Protein AF-0000000084722108 (afdb_homodimer)

Sequence (150 aa):
MADDNRWANLVNTAFLLDQAPRGPGPEGLRPALAMIESALEVFPATVDPVEDFEGYAVRRLLLALNAALSESVRSMADDNRWANLVNTAFLLDQAPRGPGPEGLRPALAMIESALEVFPATVDPVEDFEGYAVRRLLLALNAALSESVRS

Structure (mmCIF, N/CA/C/O backbone):
data_AF-0000000084722108-model_v1
#
loop_
_entity.id
_entity.type
_entity.pdbx_description
1 polymer 'Uncharacterized protein'
#
loop_
_atom_site.group_PDB
_atom_site.id
_atom_site.type_symbol
_atom_site.label_atom_id
_atom_site.label_alt_id
_atom_site.label_comp_id
_atom_site.label_asym_id
_atom_site.label_entity_id
_atom_site.label_seq_id
_atom_site.pdbx_PDB_ins_code
_atom_site.Cartn_x
_atom_site.Cartn_y
_atom_site.Cartn_z
_atom_site.occupancy
_atom_site.B_iso_or_equiv
_atom_site.auth_seq_id
_atom_site.auth_comp_id
_atom_site.auth_asym_id
_atom_site.auth_atom_id
_atom_site.pdbx_PDB_model_num
ATOM 1 N N . MET A 1 1 ? -7.16 21.641 -0.236 1 38.88 1 MET A N 1
ATOM 2 C CA . MET A 1 1 ? -8.383 20.938 -0.621 1 38.88 1 MET A CA 1
ATOM 3 C C . MET A 1 1 ? -8.062 19.75 -1.515 1 38.88 1 MET A C 1
ATOM 5 O O . MET A 1 1 ? -8.75 18.719 -1.459 1 38.88 1 MET A O 1
ATOM 9 N N . ALA A 1 2 ? -7.098 20.047 -2.529 1 45.28 2 ALA A N 1
ATOM 10 C CA . ALA A 1 2 ? -6.766 19.094 -3.578 1 45.28 2 ALA A CA 1
ATOM 11 C C . ALA A 1 2 ? -6.148 17.828 -2.99 1 45.28 2 ALA A C 1
ATOM 13 O O . ALA A 1 2 ? -6.359 16.719 -3.508 1 45.28 2 ALA A O 1
ATOM 14 N N . ASP A 1 3 ? -5.266 17.922 -1.823 1 52.56 3 ASP A N 1
ATOM 15 C CA . ASP A 1 3 ? -4.484 16.906 -1.127 1 52.56 3 ASP A CA 1
ATOM 16 C C . ASP A 1 3 ? -5.395 15.891 -0.448 1 52.56 3 ASP A C 1
ATOM 18 O O . ASP A 1 3 ? -5.062 14.703 -0.378 1 52.56 3 ASP A O 1
ATOM 22 N N . ASP A 1 4 ? -6.637 16.391 -0.164 1 59.41 4 ASP A N 1
ATOM 23 C CA . ASP A 1 4 ? -7.621 15.586 0.551 1 59.41 4 ASP A CA 1
ATOM 24 C C . ASP A 1 4 ? -8.164 14.469 -0.336 1 59.41 4 ASP A C 1
ATOM 26 O O . ASP A 1 4 ? -8.438 13.367 0.142 1 59.41 4 ASP A O 1
ATOM 30 N N . ASN A 1 5 ? -7.895 14.688 -1.533 1 86.75 5 ASN A N 1
ATOM 31 C CA . ASN A 1 5 ? -8.586 13.82 -2.482 1 86.75 5 ASN A CA 1
ATOM 32 C C . ASN A 1 5 ? -7.82 12.516 -2.705 1 86.75 5 ASN A C 1
ATOM 34 O O . ASN A 1 5 ? -8.422 11.445 -2.781 1 86.75 5 ASN A O 1
ATOM 38 N N . ARG A 1 6 ? -6.555 12.594 -2.416 1 92.06 6 ARG A N 1
ATOM 39 C CA . ARG A 1 6 ? -5.805 11.375 -2.717 1 92.06 6 ARG A CA 1
ATOM 40 C C . ARG A 1 6 ? -5.996 10.328 -1.624 1 92.06 6 ARG A C 1
ATOM 42 O O . ARG A 1 6 ? -6.066 9.133 -1.908 1 92.06 6 ARG A O 1
ATOM 49 N N . TRP A 1 7 ? -6.164 10.789 -0.417 1 94.62 7 TRP A N 1
ATOM 50 C CA . TRP A 1 7 ? -6.34 9.875 0.703 1 94.62 7 TRP A CA 1
ATOM 51 C C . TRP A 1 7 ? -7.727 9.242 0.681 1 94.62 7 TRP A C 1
ATOM 53 O O . TRP A 1 7 ? -7.883 8.062 0.991 1 94.62 7 TRP A O 1
ATOM 63 N N . ALA A 1 8 ? -8.68 10.062 0.325 1 94.62 8 ALA A N 1
ATOM 64 C CA . ALA A 1 8 ? -10.008 9.5 0.113 1 94.62 8 ALA A CA 1
ATOM 65 C C . ALA A 1 8 ? -10 8.461 -1 1 94.62 8 ALA A C 1
ATOM 67 O O . ALA A 1 8 ? -10.695 7.445 -0.916 1 94.62 8 ALA A O 1
ATOM 68 N N . ASN A 1 9 ? -9.203 8.695 -1.973 1 94.69 9 ASN A N 1
ATOM 69 C CA . ASN A 1 9 ? -9.055 7.73 -3.061 1 94.69 9 ASN A CA 1
ATOM 70 C C . ASN A 1 9 ? -8.453 6.418 -2.57 1 94.69 9 ASN A C 1
ATOM 72 O O . ASN A 1 9 ? -8.875 5.34 -2.984 1 94.69 9 ASN A O 1
ATOM 76 N N . LEU A 1 10 ? -7.477 6.52 -1.688 1 95.5 10 LEU A N 1
ATOM 77 C CA . LEU A 1 10 ? -6.871 5.316 -1.128 1 95.5 10 LEU A CA 1
ATOM 78 C C . LEU A 1 10 ? -7.906 4.484 -0.378 1 95.5 10 LEU A C 1
ATOM 80 O O . LEU A 1 10 ? -7.926 3.258 -0.496 1 95.5 10 LEU A O 1
ATOM 84 N N . VAL A 1 11 ? -8.758 5.199 0.34 1 95.31 11 VAL A N 1
ATOM 85 C CA . VAL A 1 11 ? -9.797 4.508 1.099 1 95.31 11 VAL A CA 1
ATOM 86 C C . VAL A 1 11 ? -10.766 3.818 0.141 1 95.31 11 VAL A C 1
ATOM 88 O O . VAL A 1 11 ? -11.133 2.66 0.346 1 95.31 11 VAL A O 1
ATOM 91 N N . ASN A 1 12 ? -11.102 4.535 -0.838 1 95.12 12 ASN A N 1
ATOM 92 C CA . ASN A 1 12 ? -12 3.961 -1.836 1 95.12 12 ASN A CA 1
ATOM 93 C C . ASN A 1 12 ? -11.375 2.76 -2.533 1 95.12 12 ASN A C 1
ATOM 95 O O . ASN A 1 12 ? -12.039 1.743 -2.748 1 95.12 12 ASN A O 1
ATOM 99 N N . THR A 1 13 ? -10.109 2.885 -2.879 1 94.94 13 THR A N 1
ATOM 100 C CA . THR A 1 13 ? -9.375 1.795 -3.512 1 94.94 13 THR A CA 1
ATOM 101 C C . THR A 1 13 ? -9.344 0.567 -2.607 1 94.94 13 THR A C 1
ATOM 103 O O . THR A 1 13 ? -9.562 -0.555 -3.066 1 94.94 13 THR A O 1
ATOM 106 N N . ALA A 1 14 ? -9.117 0.757 -1.364 1 95.12 14 ALA A N 1
ATOM 107 C CA . ALA A 1 14 ? -9.117 -0.339 -0.398 1 95.12 14 ALA A CA 1
ATOM 108 C C . ALA A 1 14 ? -10.477 -1.029 -0.349 1 95.12 14 ALA A C 1
ATOM 110 O O . ALA A 1 14 ? -10.555 -2.26 -0.324 1 95.12 14 ALA A O 1
ATOM 111 N N . PHE A 1 15 ? -11.508 -0.23 -0.33 1 95.56 15 PHE A N 1
ATOM 112 C CA . PHE A 1 15 ? -12.867 -0.751 -0.308 1 95.56 15 PHE A CA 1
ATOM 113 C C . PHE A 1 15 ? -13.141 -1.611 -1.536 1 95.56 15 PHE A C 1
ATOM 115 O O . PHE A 1 15 ? -13.688 -2.709 -1.424 1 95.56 15 PHE A O 1
ATOM 122 N N . LEU A 1 16 ? -12.734 -1.127 -2.666 1 94.81 16 LEU A N 1
ATOM 123 C CA . LEU A 1 16 ? -12.938 -1.858 -3.912 1 94.81 16 LEU A CA 1
ATOM 124 C C . LEU A 1 16 ? -12.148 -3.164 -3.91 1 94.81 16 LEU A C 1
ATOM 126 O O . LEU A 1 16 ? -12.648 -4.199 -4.352 1 94.81 16 LEU A O 1
ATOM 130 N N . LEU A 1 17 ? -10.969 -3.143 -3.428 1 94.56 17 LEU A N 1
ATOM 131 C CA . LEU A 1 17 ? -10.148 -4.344 -3.354 1 94.56 17 LEU A CA 1
ATOM 132 C C . LEU A 1 17 ? -10.773 -5.375 -2.416 1 94.56 17 LEU A C 1
ATOM 134 O O . LEU A 1 17 ? -10.727 -6.574 -2.689 1 94.56 17 LEU A O 1
ATOM 138 N N . ASP A 1 18 ? -11.414 -4.934 -1.401 1 94 18 ASP A N 1
ATOM 139 C CA . ASP A 1 18 ? -12.07 -5.82 -0.449 1 94 18 ASP A CA 1
ATOM 140 C C . ASP A 1 18 ? -13.234 -6.559 -1.104 1 94 18 ASP A C 1
ATOM 142 O O . ASP A 1 18 ? -13.578 -7.672 -0.697 1 94 18 ASP A O 1
ATOM 146 N N . GLN A 1 19 ? -13.68 -5.898 -2.049 1 93.62 19 GLN A N 1
ATOM 147 C CA . GLN A 1 19 ? -14.852 -6.465 -2.705 1 93.62 19 GLN A CA 1
ATOM 148 C C . GLN A 1 19 ? -14.453 -7.324 -3.898 1 93.62 19 GLN A C 1
ATOM 150 O O . GLN A 1 19 ? -15.281 -8.062 -4.445 1 93.62 19 GLN A O 1
ATOM 155 N N . ALA A 1 20 ? -13.234 -7.195 -4.32 1 91.06 20 ALA A N 1
ATOM 156 C CA . ALA A 1 20 ? -12.781 -7.914 -5.512 1 91.06 20 ALA A CA 1
ATOM 157 C C . ALA A 1 20 ? -12.672 -9.414 -5.238 1 91.06 20 ALA A C 1
ATOM 159 O O . ALA A 1 20 ? -12.328 -9.82 -4.129 1 91.06 20 ALA A O 1
ATOM 160 N N . PRO A 1 21 ? -13.055 -10.18 -6.293 1 86.12 21 PRO A N 1
ATOM 161 C CA . PRO A 1 21 ? -12.875 -11.625 -6.125 1 86.12 21 PRO A CA 1
ATOM 162 C C . PRO A 1 21 ? -11.43 -12.016 -5.84 1 86.12 21 PRO A C 1
ATOM 164 O O . PRO A 1 21 ? -10.5 -11.406 -6.383 1 86.12 21 PRO A O 1
ATOM 167 N N . ARG A 1 22 ? -11.375 -12.891 -4.906 1 83.5 22 ARG A N 1
ATOM 168 C CA . ARG A 1 22 ? -10.062 -13.43 -4.578 1 83.5 22 ARG A CA 1
ATOM 169 C C . ARG A 1 22 ? -9.875 -14.82 -5.172 1 83.5 22 ARG A C 1
ATOM 171 O O . ARG A 1 22 ? -10.836 -15.586 -5.285 1 83.5 22 ARG A O 1
ATOM 178 N N . GLY A 1 23 ? -8.719 -15.047 -5.711 1 78.81 23 GLY A N 1
ATOM 179 C CA . GLY A 1 23 ? -8.398 -16.344 -6.293 1 78.81 23 GLY A CA 1
ATOM 180 C C . GLY A 1 23 ? -6.934 -16.703 -6.188 1 78.81 23 GLY A C 1
ATOM 181 O O . GLY A 1 23 ? -6.105 -15.859 -5.828 1 78.81 23 GLY A O 1
ATOM 182 N N . PRO A 1 24 ? -6.773 -17.953 -6.418 1 80.81 24 PRO A N 1
ATOM 183 C CA . PRO A 1 24 ? -5.391 -18.422 -6.316 1 80.81 24 PRO A CA 1
ATOM 184 C C . PRO A 1 24 ? -4.547 -18.031 -7.531 1 80.81 24 PRO A C 1
ATOM 186 O O . PRO A 1 24 ? -5.086 -17.812 -8.617 1 80.81 24 PRO A O 1
ATOM 189 N N . GLY A 1 25 ? -3.26 -17.859 -7.301 1 80.56 25 GLY A N 1
ATOM 190 C CA . GLY A 1 25 ? -2.307 -17.672 -8.383 1 80.56 25 GLY A CA 1
ATOM 191 C C . GLY A 1 25 ? -2.297 -16.25 -8.938 1 80.56 25 GLY A C 1
ATOM 192 O O . GLY A 1 25 ? -2.814 -15.336 -8.305 1 80.56 25 GLY A O 1
ATOM 193 N N . PRO A 1 26 ? -1.716 -16.078 -10.062 1 82.12 26 PRO A N 1
ATOM 194 C CA . PRO A 1 26 ? -1.529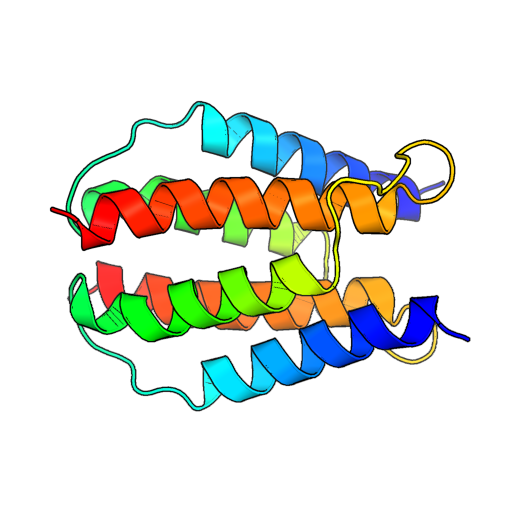 -14.766 -10.672 1 82.12 26 PRO A CA 1
ATOM 195 C C . PRO A 1 26 ? -2.85 -14.078 -11.008 1 82.12 26 PRO A C 1
ATOM 197 O O . PRO A 1 26 ? -2.961 -12.859 -10.891 1 82.12 26 PRO A O 1
ATOM 200 N N . GLU A 1 27 ? -3.834 -14.922 -11.406 1 84.19 27 GLU A N 1
ATOM 201 C CA . GLU A 1 27 ? -5.129 -14.336 -11.75 1 84.19 27 GLU A CA 1
ATOM 202 C C . GLU A 1 27 ? -5.785 -13.695 -10.531 1 84.19 27 GLU A C 1
ATOM 204 O O . GLU A 1 27 ? -6.477 -12.688 -10.648 1 84.19 27 GLU A O 1
ATOM 209 N N . GLY A 1 28 ? -5.488 -14.203 -9.391 1 86.56 28 GLY A N 1
ATOM 210 C CA . GLY A 1 28 ? -6.039 -13.672 -8.148 1 86.56 28 GLY A CA 1
ATOM 211 C C . GLY A 1 28 ? -5.379 -12.383 -7.711 1 86.56 28 GLY A C 1
ATOM 212 O O . GLY A 1 28 ? -5.926 -11.656 -6.875 1 86.56 28 GLY A O 1
ATOM 213 N N . LEU A 1 29 ? -4.277 -12.039 -8.391 1 91.38 29 LEU A N 1
ATOM 214 C CA . LEU A 1 29 ? -3.518 -10.852 -8.008 1 91.38 29 LEU A CA 1
ATOM 215 C C . LEU A 1 29 ? -3.848 -9.68 -8.93 1 91.38 29 LEU A C 1
ATOM 217 O O . LEU A 1 29 ? -3.502 -8.531 -8.625 1 91.38 29 LEU A O 1
ATOM 221 N N . ARG A 1 30 ? -4.559 -9.945 -9.977 1 91.69 30 ARG A N 1
ATOM 222 C CA . ARG A 1 30 ? -4.797 -8.93 -11 1 91.69 30 ARG A CA 1
ATOM 223 C C . ARG A 1 30 ? -5.586 -7.758 -10.438 1 91.69 30 ARG A C 1
ATOM 225 O O . ARG A 1 30 ? -5.258 -6.598 -10.695 1 91.69 30 ARG A O 1
ATOM 232 N N . PRO A 1 31 ? -6.602 -7.973 -9.633 1 93.06 31 PRO A N 1
ATOM 233 C CA . PRO A 1 31 ? -7.305 -6.828 -9.047 1 93.06 31 PRO A CA 1
ATOM 234 C C . PRO A 1 31 ? -6.406 -5.98 -8.141 1 93.06 31 PRO A C 1
ATOM 236 O O . PRO A 1 31 ? -6.484 -4.75 -8.172 1 93.06 31 PRO A O 1
ATOM 239 N N . ALA A 1 32 ? -5.605 -6.656 -7.344 1 94.25 32 ALA A N 1
ATOM 240 C CA . ALA A 1 32 ? -4.688 -5.926 -6.477 1 94.25 32 ALA A CA 1
ATOM 241 C C . ALA A 1 32 ? -3.73 -5.059 -7.289 1 94.25 32 ALA A C 1
ATOM 243 O O . ALA A 1 32 ? -3.502 -3.895 -6.961 1 94.25 32 ALA A O 1
ATOM 244 N N . LEU A 1 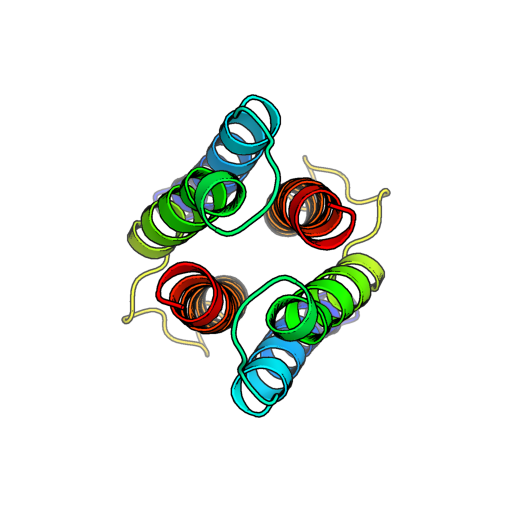33 ? -3.223 -5.609 -8.359 1 94.31 33 LEU A N 1
ATOM 245 C CA . LEU A 1 33 ? -2.32 -4.867 -9.234 1 94.31 33 LEU A CA 1
ATOM 246 C C . LEU A 1 33 ? -3.025 -3.666 -9.852 1 94.31 33 LEU A C 1
ATOM 248 O O . LEU A 1 33 ? -2.484 -2.559 -9.852 1 94.31 33 LEU A O 1
ATOM 252 N N . ALA A 1 34 ? -4.191 -3.891 -10.32 1 93.69 34 ALA A N 1
ATOM 253 C CA . ALA A 1 34 ? -4.969 -2.809 -10.922 1 93.69 34 ALA A CA 1
ATOM 254 C C . ALA A 1 34 ? -5.238 -1.7 -9.906 1 93.69 34 ALA A C 1
ATOM 256 O O . ALA A 1 34 ? -5.18 -0.515 -10.242 1 93.69 34 ALA A O 1
ATOM 257 N N . MET A 1 35 ? -5.48 -2.037 -8.703 1 93.62 35 MET A N 1
ATOM 258 C CA . MET A 1 35 ? -5.785 -1.057 -7.668 1 93.62 35 MET A CA 1
ATOM 259 C C . MET A 1 35 ? -4.535 -0.276 -7.27 1 93.62 35 MET A C 1
ATOM 261 O O . MET A 1 35 ? -4.605 0.93 -7.023 1 93.62 35 MET A O 1
ATOM 265 N N . ILE A 1 36 ? -3.43 -0.946 -7.176 1 96.19 36 ILE A N 1
ATOM 266 C CA . ILE A 1 36 ? -2.164 -0.278 -6.895 1 96.19 36 ILE A CA 1
ATOM 267 C C . ILE A 1 36 ? -1.859 0.735 -7.996 1 96.19 36 ILE A C 1
ATOM 269 O O . ILE A 1 36 ? -1.482 1.874 -7.715 1 96.19 36 ILE A O 1
ATOM 273 N N . GLU A 1 37 ? -2.082 0.363 -9.211 1 95 37 GLU A N 1
ATOM 274 C CA . GLU A 1 37 ? -1.831 1.256 -10.336 1 95 37 GLU A CA 1
ATOM 275 C C . GLU A 1 37 ? -2.764 2.463 -10.305 1 95 37 GLU A C 1
ATOM 277 O O . GLU A 1 37 ? -2.344 3.586 -10.586 1 95 37 GLU A O 1
ATOM 282 N N . SER A 1 38 ? -3.975 2.238 -9.93 1 91.75 38 SER A N 1
ATOM 283 C CA . SER A 1 38 ? -4.93 3.33 -9.781 1 91.75 38 SER A CA 1
ATOM 284 C C . SER A 1 38 ? -4.504 4.285 -8.664 1 91.75 38 SER A C 1
ATOM 286 O O . SER A 1 38 ? -4.598 5.504 -8.82 1 91.75 38 SER A O 1
ATOM 288 N N . ALA A 1 39 ? -4.055 3.756 -7.531 1 92.88 39 ALA A N 1
ATOM 289 C CA . ALA A 1 39 ? -3.609 4.586 -6.414 1 92.88 39 ALA A CA 1
ATOM 290 C C . ALA A 1 39 ? -2.395 5.422 -6.805 1 92.88 39 ALA A C 1
ATOM 292 O O . ALA A 1 39 ? -2.268 6.578 -6.387 1 92.88 39 ALA A O 1
ATOM 293 N N . LEU A 1 40 ? -1.558 4.898 -7.66 1 94.94 40 LEU A N 1
ATOM 294 C CA . LEU A 1 40 ? -0.343 5.59 -8.078 1 94.94 40 LEU A CA 1
ATOM 295 C C . LEU A 1 40 ? -0.677 6.812 -8.922 1 94.94 40 LEU A C 1
ATOM 297 O O . LEU A 1 40 ? 0.131 7.738 -9.031 1 94.94 40 LEU A O 1
ATOM 301 N N . GLU A 1 41 ? -1.829 6.777 -9.523 1 91.88 41 GLU A N 1
ATOM 302 C CA . GLU A 1 41 ? -2.252 7.922 -10.328 1 91.88 41 GLU A CA 1
ATOM 303 C C . GLU A 1 41 ? -2.471 9.156 -9.461 1 91.88 41 GLU A C 1
ATOM 305 O O . GLU A 1 41 ? -2.293 10.289 -9.922 1 91.88 41 GLU A O 1
ATOM 310 N N . VAL A 1 42 ? -2.76 8.922 -8.18 1 90.56 42 VAL A N 1
ATOM 311 C CA . VAL A 1 42 ? -3.07 10.07 -7.332 1 90.56 42 VAL A CA 1
ATOM 312 C C . VAL A 1 42 ? -1.878 10.383 -6.43 1 90.56 42 VAL A C 1
ATOM 314 O O . VAL A 1 42 ? -1.913 11.336 -5.652 1 90.56 42 VAL A O 1
ATOM 317 N N . PHE A 1 43 ? -0.893 9.617 -6.488 1 93.38 43 PHE A N 1
ATOM 318 C CA . PHE A 1 43 ? 0.402 9.891 -5.875 1 93.38 43 PHE A CA 1
ATOM 319 C C . PHE A 1 43 ? 1.489 10.008 -6.938 1 93.38 43 PHE A C 1
ATOM 321 O O . PHE A 1 43 ? 2.277 9.078 -7.125 1 93.38 43 PHE A O 1
ATOM 328 N N . PRO A 1 44 ? 1.519 11.188 -7.484 1 87.19 44 PRO A N 1
ATOM 329 C CA . PRO A 1 44 ? 2.35 11.328 -8.688 1 87.19 44 PRO A CA 1
ATOM 330 C C . PRO A 1 44 ? 3.844 11.336 -8.367 1 87.19 44 PRO A C 1
ATOM 332 O O . PRO A 1 44 ? 4.23 11.484 -7.207 1 87.19 44 PRO A O 1
ATOM 335 N N . ALA A 1 45 ? 4.641 11.281 -9.469 1 89.25 45 ALA A N 1
ATOM 336 C CA . ALA A 1 45 ? 6.094 11.234 -9.352 1 89.25 45 ALA A CA 1
ATOM 337 C C . ALA A 1 45 ? 6.652 12.586 -8.906 1 89.25 45 ALA A C 1
ATOM 339 O O . ALA A 1 45 ? 7.801 12.68 -8.477 1 89.25 45 ALA A O 1
ATOM 340 N N . THR A 1 46 ? 5.883 13.539 -8.938 1 88 46 THR A N 1
ATOM 341 C CA . THR A 1 46 ? 6.324 14.906 -8.664 1 88 46 THR A CA 1
ATOM 342 C C . THR A 1 46 ? 6.203 15.227 -7.18 1 88 46 THR A C 1
ATOM 344 O O . THR A 1 46 ? 6.508 16.344 -6.754 1 88 46 THR A O 1
ATOM 347 N N . VAL A 1 47 ? 5.812 14.242 -6.426 1 86.88 47 VAL A N 1
ATOM 348 C CA . VAL A 1 47 ? 5.684 14.492 -4.992 1 86.88 47 VAL A CA 1
ATOM 349 C C . VAL A 1 47 ? 7.047 14.859 -4.41 1 86.88 47 VAL A C 1
ATOM 351 O O . VAL A 1 47 ? 8.039 14.164 -4.645 1 86.88 47 VAL A O 1
ATOM 354 N N . ASP A 1 48 ? 7.211 16.016 -3.836 1 90.56 48 ASP A N 1
ATOM 355 C CA . ASP A 1 48 ? 8.422 16.469 -3.16 1 90.56 48 ASP A CA 1
ATOM 356 C C . ASP A 1 48 ? 8.508 15.906 -1.745 1 90.56 48 ASP A C 1
ATOM 358 O O . ASP A 1 48 ? 7.684 16.234 -0.889 1 90.56 48 ASP A O 1
ATOM 362 N N . PRO A 1 49 ? 9.453 15.148 -1.425 1 91.25 49 PRO A N 1
ATOM 363 C CA . PRO A 1 49 ? 9.531 14.492 -0.117 1 91.25 49 PRO A CA 1
ATOM 364 C C . PRO A 1 49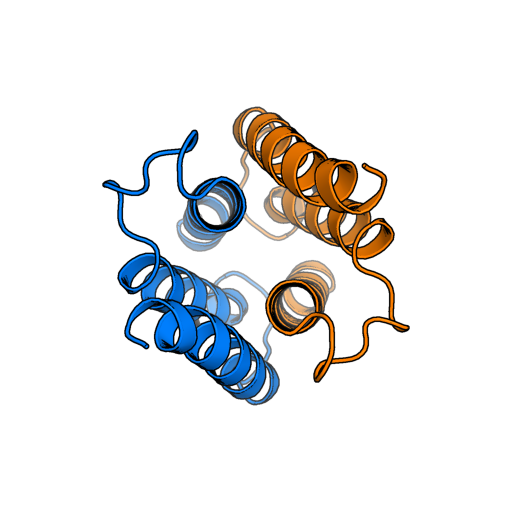 ? 9.711 15.484 1.029 1 91.25 49 PRO A C 1
ATOM 366 O O . PRO A 1 49 ? 9.43 15.156 2.186 1 91.25 49 PRO A O 1
ATOM 369 N N . VAL A 1 50 ? 10.188 16.625 0.734 1 92.62 50 VAL A N 1
ATOM 370 C CA . VAL A 1 50 ? 10.375 17.641 1.768 1 92.62 50 VAL A CA 1
ATOM 371 C C . VAL A 1 50 ? 9.039 18.281 2.113 1 92.62 50 VAL A C 1
ATOM 373 O O . VAL A 1 50 ? 8.727 18.5 3.289 1 92.62 50 VAL A O 1
ATOM 376 N N . GLU A 1 51 ? 8.117 18.547 1.195 1 91.69 51 GLU A N 1
ATOM 377 C CA . GLU A 1 51 ? 6.84 19.219 1.382 1 91.69 51 GLU A CA 1
ATOM 378 C C . GLU A 1 51 ? 5.73 18.219 1.7 1 91.69 51 GLU A C 1
ATOM 380 O O . GLU A 1 51 ? 4.742 18.562 2.35 1 91.69 51 GLU A O 1
ATOM 385 N N . ASP A 1 52 ? 5.914 17.031 1.206 1 91.69 52 ASP A N 1
ATOM 386 C CA . ASP A 1 52 ? 4.891 16 1.343 1 91.69 52 ASP A CA 1
ATOM 387 C C . ASP A 1 52 ? 5.52 14.625 1.53 1 91.69 52 ASP A C 1
ATOM 389 O O . ASP A 1 52 ? 5.418 13.766 0.653 1 91.69 52 ASP A O 1
ATOM 393 N N . PHE A 1 53 ? 5.992 14.469 2.707 1 93.88 53 PHE A N 1
ATOM 394 C CA . PHE A 1 53 ? 6.715 13.234 3.002 1 93.88 53 PHE A CA 1
ATOM 395 C C . PHE A 1 53 ? 5.758 12.047 3.051 1 93.88 53 PHE A C 1
ATOM 397 O O . PHE A 1 53 ? 6.117 10.938 2.65 1 93.88 53 PHE A O 1
ATOM 404 N N . GLU A 1 54 ? 4.566 12.375 3.525 1 93.81 54 GLU A N 1
ATOM 405 C CA . GLU A 1 54 ? 3.566 11.312 3.615 1 93.81 54 GLU A CA 1
ATO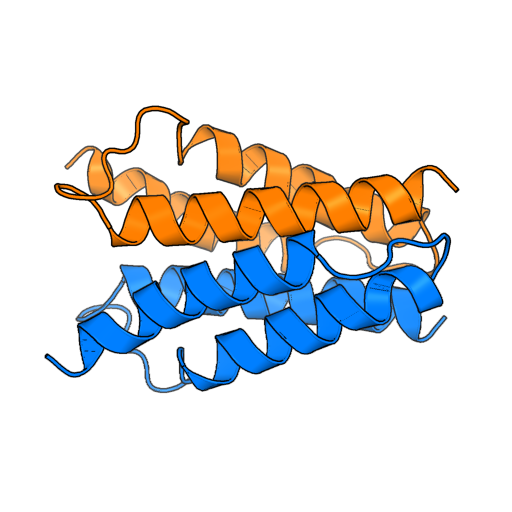M 406 C C . GLU A 1 54 ? 3.207 10.773 2.232 1 93.81 54 GLU A C 1
ATOM 408 O O . GLU A 1 54 ? 3.191 9.562 2.021 1 93.81 54 GLU A O 1
ATOM 413 N N . GLY A 1 55 ? 2.906 11.703 1.345 1 94.5 55 GLY A N 1
ATOM 414 C CA . GLY A 1 55 ? 2.617 11.289 -0.018 1 94.5 55 GLY A CA 1
ATOM 415 C C . GLY A 1 55 ? 3.779 10.57 -0.684 1 94.5 55 GLY A C 1
ATOM 416 O O . GLY A 1 55 ? 3.584 9.586 -1.395 1 94.5 55 GLY A O 1
ATOM 417 N N . TYR A 1 56 ? 4.984 11.023 -0.449 1 95 56 TYR A N 1
ATOM 418 C CA . TYR A 1 56 ? 6.188 10.391 -0.977 1 95 56 TYR A CA 1
ATOM 419 C C . TYR A 1 56 ? 6.328 8.961 -0.462 1 95 56 TYR A C 1
ATOM 421 O O . TYR A 1 56 ? 6.625 8.047 -1.229 1 95 56 TYR A O 1
ATOM 429 N N . ALA A 1 57 ? 6.129 8.789 0.796 1 95.56 57 ALA A N 1
ATOM 430 C CA . ALA A 1 57 ? 6.262 7.48 1.423 1 95.56 57 ALA A CA 1
ATOM 431 C C . ALA A 1 57 ? 5.254 6.488 0.846 1 95.56 57 ALA A C 1
ATOM 433 O O . ALA A 1 57 ? 5.602 5.348 0.537 1 95.56 57 ALA A O 1
ATOM 434 N N . VAL A 1 58 ? 4.055 6.945 0.675 1 95.81 58 VAL A N 1
ATOM 435 C CA . VAL A 1 58 ? 3.008 6.082 0.138 1 95.81 58 VAL A CA 1
ATOM 436 C C . VAL A 1 58 ? 3.336 5.707 -1.305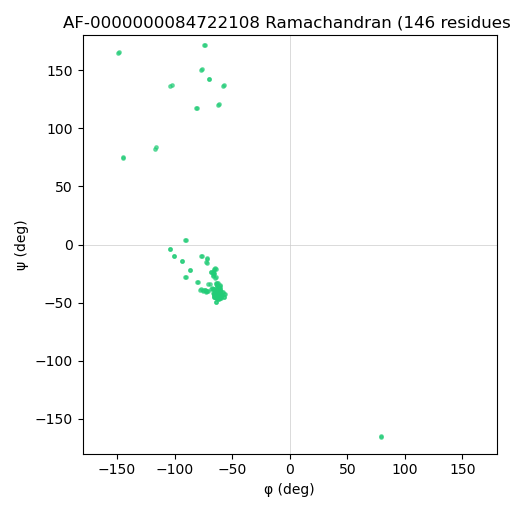 1 95.81 58 VAL A C 1
ATOM 438 O O . VAL A 1 58 ? 3.242 4.535 -1.686 1 95.81 58 VAL A O 1
ATOM 441 N N . ARG A 1 59 ? 3.777 6.609 -2.084 1 96.19 59 ARG A N 1
ATOM 442 C CA . ARG A 1 59 ? 4.117 6.324 -3.473 1 96.19 59 ARG A CA 1
ATOM 443 C C . ARG A 1 59 ? 5.246 5.297 -3.561 1 96.19 59 ARG A C 1
ATOM 445 O O . ARG A 1 59 ? 5.18 4.363 -4.363 1 96.19 59 ARG A O 1
ATOM 452 N N . ARG A 1 60 ? 6.266 5.504 -2.797 1 96.31 60 ARG A N 1
ATOM 453 C CA . ARG A 1 60 ? 7.398 4.582 -2.816 1 96.31 60 ARG A CA 1
ATOM 454 C C . ARG A 1 60 ? 6.945 3.156 -2.514 1 96.31 60 ARG A C 1
ATOM 456 O O . ARG A 1 60 ? 7.375 2.211 -3.178 1 96.31 60 ARG A O 1
ATOM 463 N N . LEU A 1 61 ? 6.062 3.041 -1.522 1 96.19 61 LEU A N 1
ATOM 464 C CA . LEU A 1 61 ? 5.566 1.718 -1.162 1 96.19 61 LEU A CA 1
ATOM 465 C C . LEU A 1 61 ? 4.746 1.117 -2.301 1 96.19 61 LEU A C 1
ATOM 467 O O . LEU A 1 61 ? 4.926 -0.052 -2.648 1 96.19 61 LEU A O 1
ATOM 471 N N . LEU A 1 62 ? 3.9 1.917 -2.85 1 96.5 62 LEU A N 1
ATOM 472 C CA . LEU A 1 62 ? 3.043 1.446 -3.934 1 96.5 62 LEU A CA 1
ATOM 473 C C . LEU A 1 62 ? 3.877 1.017 -5.137 1 96.5 62 LEU A C 1
ATOM 475 O O . LEU A 1 62 ? 3.564 0.018 -5.789 1 96.5 62 LEU A O 1
ATOM 479 N N . LEU A 1 63 ? 4.93 1.715 -5.426 1 96.88 63 LEU A N 1
ATOM 480 C CA . LEU A 1 63 ? 5.809 1.354 -6.535 1 96.88 63 LEU A CA 1
ATOM 481 C C . LEU A 1 63 ? 6.484 0.012 -6.277 1 96.88 63 LEU A C 1
ATOM 483 O O . LEU A 1 63 ? 6.562 -0.831 -7.172 1 96.88 63 LEU A O 1
ATOM 487 N N . ALA A 1 64 ? 6.941 -0.136 -5.129 1 96.06 64 ALA A N 1
ATOM 488 C CA . ALA A 1 64 ? 7.617 -1.382 -4.773 1 96.06 64 ALA A CA 1
ATOM 489 C C . ALA A 1 64 ? 6.652 -2.562 -4.828 1 96.06 64 ALA A C 1
ATOM 491 O O . ALA A 1 64 ? 6.996 -3.629 -5.344 1 96.06 64 ALA A O 1
ATOM 492 N N . LEU A 1 65 ? 5.453 -2.371 -4.352 1 95.69 65 LEU A N 1
ATOM 493 C CA . LEU A 1 65 ? 4.441 -3.418 -4.391 1 95.69 65 LEU A CA 1
ATOM 494 C C . LEU A 1 65 ? 4.035 -3.734 -5.824 1 95.69 65 LEU A C 1
ATOM 496 O O . LEU A 1 65 ? 3.852 -4.902 -6.18 1 95.69 65 LEU A O 1
ATOM 500 N N . ASN A 1 66 ? 3.885 -2.719 -6.621 1 95.5 66 ASN A N 1
ATOM 501 C CA . ASN A 1 66 ? 3.562 -2.896 -8.031 1 95.5 66 ASN A CA 1
ATOM 502 C C . ASN A 1 66 ? 4.594 -3.771 -8.742 1 95.5 66 ASN A C 1
ATOM 504 O O . ASN A 1 66 ? 4.234 -4.684 -9.484 1 95.5 66 ASN A O 1
ATOM 508 N N . ALA A 1 67 ? 5.816 -3.516 -8.492 1 94.19 67 ALA A N 1
ATOM 509 C CA . ALA A 1 67 ? 6.898 -4.273 -9.117 1 94.19 67 ALA A CA 1
ATOM 510 C C . ALA A 1 67 ? 6.875 -5.73 -8.664 1 94.19 67 ALA A C 1
ATOM 512 O O . ALA A 1 67 ? 7.004 -6.641 -9.484 1 94.19 67 ALA A O 1
ATOM 513 N N . ALA A 1 68 ? 6.699 -5.922 -7.43 1 92.25 68 ALA A N 1
ATOM 514 C CA . ALA A 1 68 ? 6.691 -7.277 -6.879 1 92.25 68 ALA A CA 1
ATOM 515 C C . ALA A 1 68 ? 5.527 -8.086 -7.441 1 92.25 68 ALA A C 1
ATOM 517 O O . ALA A 1 68 ? 5.703 -9.242 -7.852 1 92.25 68 ALA A O 1
ATOM 518 N N . LEU A 1 69 ? 4.363 -7.535 -7.484 1 92.31 69 LEU A N 1
ATOM 519 C CA . LEU A 1 69 ? 3.178 -8.258 -7.934 1 92.31 69 LEU A CA 1
ATOM 520 C C . LEU A 1 69 ? 3.221 -8.492 -9.438 1 92.31 69 LEU A C 1
ATOM 522 O O . LEU A 1 69 ? 2.814 -9.555 -9.922 1 92.31 69 LEU A O 1
ATOM 526 N N . SER A 1 70 ? 3.686 -7.473 -10.125 1 92.5 70 SER A N 1
ATOM 527 C CA . SER A 1 70 ? 3.785 -7.602 -11.578 1 92.5 70 SER A CA 1
ATOM 528 C C . SER A 1 70 ? 4.672 -8.773 -11.969 1 92.5 70 SER A C 1
ATOM 530 O O . SER A 1 70 ? 4.355 -9.516 -12.898 1 92.5 70 SER A O 1
ATOM 532 N N . GLU A 1 71 ? 5.727 -8.906 -11.25 1 89.31 71 GLU A N 1
ATOM 533 C CA . GLU A 1 71 ? 6.641 -10.008 -11.516 1 89.31 71 GLU A CA 1
ATOM 534 C C . GLU A 1 71 ? 5.988 -11.352 -11.211 1 89.31 71 GLU A C 1
ATOM 536 O O . GLU A 1 71 ? 6.172 -12.328 -11.945 1 89.31 71 GLU A O 1
ATOM 541 N N . SER A 1 72 ? 5.23 -11.383 -10.172 1 87.31 72 SER A N 1
ATOM 542 C CA . SER A 1 72 ? 4.57 -12.617 -9.773 1 87.31 72 SER A CA 1
ATOM 543 C C . SER A 1 72 ? 3.502 -13.031 -10.781 1 87.31 72 SER A C 1
ATOM 545 O O . SER A 1 72 ? 3.293 -14.219 -11.031 1 87.31 72 SER A O 1
ATOM 547 N N . VAL A 1 73 ? 2.799 -12.086 -11.336 1 85.38 73 VAL A N 1
ATOM 548 C CA . VAL A 1 73 ? 1.716 -12.328 -12.281 1 85.38 73 VAL A CA 1
ATOM 549 C C . VAL A 1 73 ? 2.295 -12.719 -13.641 1 85.38 73 VAL A C 1
ATOM 551 O O . VAL A 1 73 ? 1.703 -13.516 -14.367 1 85.38 73 VAL A O 1
ATOM 554 N N . ARG A 1 74 ? 3.34 -12.125 -14.086 1 80.19 74 ARG A N 1
ATOM 555 C CA . ARG A 1 74 ? 3.945 -12.406 -15.383 1 80.19 74 ARG A CA 1
ATOM 556 C C . ARG A 1 74 ? 4.477 -13.836 -15.438 1 80.19 74 ARG A C 1
ATOM 558 O O . ARG A 1 74 ? 4.613 -14.406 -16.516 1 80.19 74 ARG A O 1
ATOM 565 N N . SER A 1 75 ? 4.734 -14.461 -14.305 1 64.25 75 SER A N 1
ATOM 566 C CA . SER A 1 75 ? 5.289 -15.805 -14.398 1 64.25 75 SER A CA 1
ATOM 567 C C . SER A 1 75 ? 4.184 -16.859 -14.406 1 64.25 75 SER A C 1
ATOM 569 O O . SER A 1 75 ? 3.184 -16.719 -13.695 1 64.25 75 SER A O 1
ATOM 571 N N . MET B 1 1 ? 6.375 14.383 16.75 1 38.91 1 MET B N 1
ATOM 572 C CA . MET B 1 1 ? 7.641 13.703 16.5 1 38.91 1 MET B CA 1
ATOM 573 C C . MET B 1 1 ? 7.414 12.234 16.188 1 38.91 1 MET B C 1
ATOM 575 O O . MET B 1 1 ? 8.172 11.633 15.422 1 38.91 1 MET B O 1
ATOM 579 N N . ALA B 1 2 ? 6.473 11.609 17.062 1 45.06 2 ALA B N 1
ATOM 580 C CA . ALA B 1 2 ? 6.207 10.172 17.031 1 45.06 2 ALA B CA 1
ATOM 581 C C . ALA B 1 2 ? 5.648 9.75 15.672 1 45.06 2 ALA B C 1
ATOM 583 O O . ALA B 1 2 ? 5.93 8.648 15.195 1 45.06 2 ALA B O 1
ATOM 584 N N . ASP B 1 3 ? 4.738 10.648 14.961 1 52.56 3 ASP B N 1
ATOM 585 C CA . ASP B 1 3 ? 3.988 10.461 13.719 1 52.56 3 ASP B CA 1
ATOM 586 C C . ASP B 1 3 ? 4.93 10.344 12.523 1 52.56 3 ASP B C 1
ATOM 588 O O . ASP B 1 3 ? 4.652 9.602 11.578 1 52.56 3 ASP B O 1
ATOM 592 N N . ASP B 1 4 ? 6.164 10.945 12.75 1 59.78 4 ASP B N 1
ATOM 593 C CA . ASP B 1 4 ? 7.172 11.008 11.695 1 59.78 4 ASP B CA 1
ATOM 594 C C . ASP B 1 4 ? 7.801 9.641 11.453 1 59.78 4 ASP B C 1
ATOM 596 O O . ASP B 1 4 ? 8.133 9.305 10.312 1 59.78 4 ASP B O 1
ATOM 600 N N . ASN B 1 5 ? 7.539 8.867 12.383 1 86.81 5 ASN B N 1
ATOM 601 C CA . ASN B 1 5 ? 8.305 7.625 12.367 1 86.81 5 ASN B CA 1
ATOM 602 C C . ASN B 1 5 ? 7.633 6.559 11.5 1 86.81 5 ASN B C 1
ATOM 604 O O . ASN B 1 5 ? 8.305 5.84 10.766 1 86.81 5 ASN B O 1
ATOM 608 N N . ARG B 1 6 ? 6.355 6.762 11.328 1 92 6 ARG B N 1
ATOM 609 C CA . ARG B 1 6 ? 5.695 5.699 10.578 1 92 6 ARG B CA 1
ATOM 610 C C . ARG B 1 6 ? 5.922 5.863 9.078 1 92 6 ARG B C 1
ATOM 612 O O . ARG B 1 6 ? 6.078 4.879 8.359 1 92 6 ARG B O 1
ATOM 619 N N . TRP B 1 7 ? 6.023 7.078 8.641 1 94.56 7 TRP B N 1
ATOM 620 C CA . TRP B 1 7 ? 6.223 7.344 7.219 1 94.56 7 TRP B CA 1
ATOM 621 C C . TRP B 1 7 ? 7.648 7.004 6.793 1 94.56 7 TRP B C 1
ATOM 623 O O . TRP B 1 7 ? 7.871 6.484 5.699 1 94.56 7 TRP B O 1
ATOM 633 N N . ALA B 1 8 ? 8.555 7.324 7.68 1 94.62 8 ALA B N 1
ATOM 634 C CA . ALA B 1 8 ? 9.922 6.883 7.43 1 94.62 8 ALA B CA 1
ATOM 635 C C . ALA B 1 8 ? 10 5.359 7.359 1 94.62 8 ALA B C 1
ATOM 637 O O . ALA B 1 8 ? 10.758 4.809 6.551 1 94.62 8 ALA B O 1
ATOM 638 N N . ASN B 1 9 ? 9.227 4.723 8.148 1 94.62 9 ASN B N 1
ATOM 639 C CA . ASN B 1 9 ? 9.164 3.268 8.125 1 94.62 9 ASN B CA 1
ATOM 640 C C . ASN B 1 9 ? 8.625 2.756 6.789 1 94.62 9 ASN B C 1
ATOM 642 O O . ASN B 1 9 ? 9.133 1.767 6.25 1 94.62 9 ASN B O 1
ATOM 646 N N . LEU B 1 10 ? 7.617 3.434 6.273 1 95.56 10 LEU B N 1
ATOM 647 C CA . LEU B 1 10 ? 7.066 3.047 4.977 1 95.56 10 LEU B CA 1
ATOM 648 C C . LEU B 1 10 ? 8.125 3.145 3.885 1 95.56 10 LEU B C 1
ATOM 650 O O . LEU B 1 10 ? 8.219 2.266 3.025 1 95.56 10 LEU B O 1
ATOM 654 N N . VAL B 1 11 ? 8.922 4.199 3.982 1 95.31 11 VAL B N 1
ATOM 655 C CA . VAL B 1 11 ? 9.977 4.395 2.99 1 95.31 11 VAL B CA 1
ATOM 656 C C . VAL B 1 11 ? 11.008 3.279 3.111 1 95.31 11 VAL B C 1
ATOM 658 O O . VAL B 1 11 ? 11.438 2.709 2.104 1 95.31 11 VAL B O 1
ATOM 661 N N . ASN B 1 12 ? 11.328 3.004 4.293 1 95.19 12 ASN B N 1
ATOM 662 C CA . ASN B 1 12 ? 12.289 1.927 4.527 1 95.19 12 ASN B CA 1
ATOM 663 C C . ASN B 1 12 ? 11.75 0.584 4.043 1 95.19 12 ASN B C 1
ATOM 665 O O . ASN B 1 12 ? 12.477 -0.198 3.43 1 95.19 12 ASN B O 1
ATOM 669 N N . THR B 1 13 ? 10.5 0.336 4.328 1 95 13 THR B N 1
ATOM 670 C CA . THR B 1 13 ? 9.844 -0.89 3.887 1 95 13 THR B CA 1
ATOM 671 C C . THR B 1 13 ? 9.859 -0.994 2.365 1 95 13 THR B C 1
ATOM 673 O O . THR B 1 13 ? 10.164 -2.055 1.812 1 95 13 THR B O 1
ATOM 676 N N . ALA B 1 14 ? 9.602 0.052 1.7 1 95.19 14 ALA B N 1
ATOM 677 C CA . ALA B 1 14 ? 9.641 0.081 0.241 1 95.19 14 ALA B CA 1
ATOM 678 C C . ALA B 1 14 ? 11.031 -0.247 -0.277 1 95.19 14 ALA B C 1
ATOM 680 O O . ALA B 1 14 ? 11.188 -1.02 -1.228 1 95.19 14 ALA B O 1
ATOM 681 N N . PHE B 1 15 ? 11.992 0.345 0.355 1 95.56 15 PHE B N 1
ATOM 682 C CA . PHE B 1 15 ? 13.383 0.105 -0.016 1 95.56 15 PHE B CA 1
ATOM 683 C C . PHE B 1 15 ? 13.734 -1.37 0.13 1 95.56 15 PHE B C 1
ATOM 685 O O . PHE B 1 15 ? 14.344 -1.96 -0.763 1 95.56 15 PHE B O 1
ATOM 692 N N . LEU B 1 16 ? 13.344 -1.943 1.214 1 94.88 16 LEU B N 1
ATOM 693 C CA . LEU B 1 16 ? 13.625 -3.354 1.47 1 94.88 16 LEU B CA 1
ATOM 694 C C . LEU B 1 16 ? 12.906 -4.238 0.453 1 94.88 16 LEU B C 1
ATOM 696 O O . LEU B 1 16 ? 13.484 -5.219 -0.033 1 94.88 16 LEU B O 1
ATOM 700 N N . LEU B 1 17 ? 11.719 -3.93 0.124 1 94.75 17 LEU B N 1
ATOM 701 C CA . LEU B 1 17 ? 10.961 -4.695 -0.863 1 94.75 17 LEU B CA 1
ATOM 702 C C . LEU B 1 17 ? 11.617 -4.609 -2.236 1 94.75 17 LEU B C 1
ATOM 704 O O . LEU B 1 17 ? 11.656 -5.594 -2.977 1 94.75 17 LEU B O 1
ATOM 708 N N . ASP B 1 18 ? 12.211 -3.52 -2.541 1 94 18 ASP B N 1
ATOM 709 C CA . ASP B 1 18 ? 12.898 -3.328 -3.814 1 94 18 ASP B CA 1
ATOM 710 C C . ASP B 1 18 ? 14.117 -4.238 -3.92 1 94 18 ASP B C 1
ATOM 712 O O . ASP B 1 18 ? 14.516 -4.625 -5.02 1 94 18 ASP B O 1
ATOM 716 N N . GLN B 1 19 ? 14.555 -4.508 -2.791 1 93.75 19 GLN B N 1
ATOM 717 C CA . GLN B 1 19 ? 15.773 -5.305 -2.762 1 93.75 19 GLN B CA 1
ATOM 718 C C . GLN B 1 19 ? 15.461 -6.793 -2.654 1 93.75 19 GLN B C 1
ATOM 720 O O . GLN B 1 19 ? 16.344 -7.637 -2.84 1 93.75 19 GLN B O 1
ATOM 725 N N . ALA B 1 20 ? 14.242 -7.102 -2.318 1 91.44 20 ALA B N 1
ATOM 726 C CA . ALA B 1 20 ? 13.867 -8.492 -2.107 1 91.44 20 ALA B CA 1
ATOM 727 C C . ALA B 1 20 ? 13.836 -9.266 -3.426 1 91.44 20 ALA B C 1
ATOM 729 O O . ALA B 1 20 ? 13.5 -8.703 -4.469 1 91.44 20 ALA B O 1
ATOM 730 N N . PRO B 1 21 ? 14.297 -10.539 -3.322 1 86.19 21 PRO B N 1
ATOM 731 C CA . PRO B 1 21 ? 14.195 -11.352 -4.535 1 86.19 21 PRO B CA 1
ATOM 732 C C . PRO B 1 21 ? 12.766 -11.461 -5.062 1 86.19 21 PRO B C 1
ATOM 734 O O . PRO B 1 21 ? 11.82 -11.523 -4.277 1 86.19 21 PRO B O 1
ATOM 737 N N . ARG B 1 22 ? 12.742 -11.336 -6.34 1 83.81 22 ARG B N 1
ATOM 738 C CA . ARG B 1 22 ? 11.461 -11.508 -7.004 1 83.81 22 ARG B CA 1
ATOM 739 C C . ARG B 1 22 ? 11.375 -12.867 -7.691 1 83.81 22 ARG B C 1
ATOM 741 O O . ARG B 1 22 ? 12.375 -13.383 -8.188 1 83.81 22 ARG B O 1
ATOM 748 N N . GLY B 1 23 ? 10.25 -13.5 -7.535 1 79 23 GLY B N 1
ATOM 749 C CA . GLY B 1 23 ? 10.031 -14.797 -8.156 1 79 23 GLY B CA 1
ATOM 750 C C . GLY B 1 23 ? 8.586 -15.039 -8.547 1 79 23 GLY B C 1
ATOM 751 O O . GLY B 1 23 ? 7.699 -14.273 -8.172 1 79 23 GLY B O 1
ATOM 752 N N . PRO B 1 24 ? 8.531 -16.031 -9.336 1 80.88 24 PRO B N 1
ATOM 753 C CA . PRO B 1 24 ? 7.176 -16.344 -9.805 1 80.88 24 PRO B CA 1
ATOM 754 C C . PRO B 1 24 ? 6.336 -17.062 -8.758 1 80.88 24 PRO B C 1
ATOM 756 O O . PRO B 1 24 ? 6.887 -17.734 -7.871 1 80.88 24 PRO B O 1
ATOM 759 N N . GLY B 1 25 ? 5.031 -16.844 -8.812 1 80.56 25 GLY B N 1
ATOM 760 C CA . GLY B 1 25 ? 4.094 -17.609 -8 1 80.56 25 GLY B CA 1
ATOM 761 C C . GLY B 1 25 ? 4.016 -17.125 -6.566 1 80.56 25 GLY B C 1
ATOM 762 O O . GLY B 1 25 ? 4.465 -16.016 -6.258 1 80.56 25 GLY B O 1
ATOM 763 N N . PRO B 1 26 ? 3.453 -17.906 -5.727 1 82.12 26 PRO B N 1
ATOM 764 C CA . PRO B 1 26 ? 3.205 -17.531 -4.332 1 82.12 26 PRO B CA 1
ATOM 765 C C . PRO B 1 26 ? 4.492 -17.266 -3.553 1 82.12 26 PRO B C 1
ATOM 767 O O . PRO B 1 26 ? 4.527 -16.391 -2.689 1 82.12 26 PRO B O 1
ATOM 770 N N . GLU B 1 27 ? 5.531 -18.062 -3.914 1 84.38 27 GLU B N 1
ATOM 771 C CA . GLU B 1 27 ? 6.797 -17.859 -3.217 1 84.38 27 GLU B CA 1
ATOM 772 C C . GLU B 1 27 ? 7.379 -16.484 -3.498 1 84.38 27 GLU B C 1
ATOM 774 O O . GLU B 1 27 ? 8.016 -15.883 -2.627 1 84.38 27 GLU B O 1
ATOM 779 N N . GLY B 1 28 ? 7.082 -15.953 -4.621 1 86.75 28 GLY B N 1
ATOM 780 C CA . GLY B 1 28 ? 7.566 -14.641 -5 1 86.75 28 GLY B CA 1
ATOM 781 C C . GLY B 1 28 ? 6.82 -13.508 -4.316 1 86.75 28 GLY B C 1
ATOM 782 O O . GLY B 1 28 ? 7.297 -12.375 -4.281 1 86.75 28 GLY B O 1
ATOM 783 N N . LEU B 1 29 ? 5.719 -13.859 -3.646 1 91.56 29 LEU B N 1
ATOM 784 C CA . LEU B 1 29 ? 4.879 -12.852 -3.004 1 91.56 29 LEU B CA 1
ATOM 785 C C . LEU B 1 29 ? 5.164 -12.781 -1.508 1 91.56 29 LEU B C 1
ATOM 787 O O . LEU B 1 29 ? 4.746 -11.836 -0.835 1 91.56 29 LEU B O 1
ATOM 791 N N . ARG B 1 30 ? 5.918 -13.719 -1.02 1 91.81 30 ARG B N 1
ATOM 792 C CA . ARG B 1 30 ? 6.125 -13.836 0.421 1 91.81 30 ARG B CA 1
ATOM 793 C C . ARG B 1 30 ? 6.828 -12.602 0.974 1 91.81 30 ARG B C 1
ATOM 795 O O . ARG B 1 30 ? 6.438 -12.07 2.016 1 91.81 30 ARG B O 1
ATOM 802 N N . PRO B 1 31 ? 7.828 -12.062 0.311 1 93.1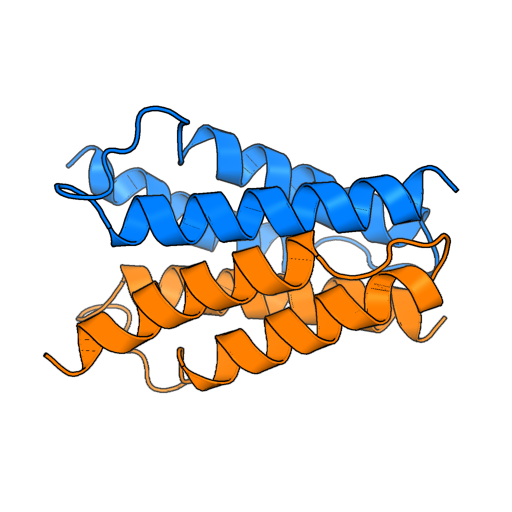2 31 PRO B N 1
ATOM 803 C CA . PRO B 1 31 ? 8.445 -10.836 0.824 1 93.12 31 PRO B CA 1
ATOM 804 C C . PRO B 1 31 ? 7.477 -9.656 0.864 1 93.12 31 PRO B C 1
ATOM 806 O O . PRO B 1 31 ? 7.48 -8.883 1.822 1 93.12 31 PRO B O 1
ATOM 809 N N . ALA B 1 32 ? 6.691 -9.523 -0.178 1 94.38 32 ALA B N 1
ATOM 810 C CA . ALA B 1 32 ? 5.707 -8.445 -0.206 1 94.38 32 ALA B CA 1
ATOM 811 C C . ALA B 1 32 ? 4.727 -8.57 0.957 1 94.38 32 ALA B C 1
ATOM 813 O O . ALA B 1 32 ? 4.418 -7.578 1.627 1 94.38 32 ALA B O 1
ATOM 814 N N . LEU B 1 33 ? 4.281 -9.773 1.208 1 94.25 33 LEU B N 1
ATOM 815 C CA . LEU B 1 33 ? 3.363 -10.008 2.314 1 94.25 33 LEU B CA 1
ATOM 816 C C . LEU B 1 33 ? 4.016 -9.664 3.648 1 94.25 33 LEU B C 1
ATOM 818 O O . LEU B 1 33 ? 3.412 -8.984 4.48 1 94.25 33 LEU B O 1
ATOM 822 N N . ALA B 1 34 ? 5.195 -10.094 3.805 1 93.75 34 ALA B N 1
ATOM 823 C CA . ALA B 1 34 ? 5.922 -9.805 5.039 1 93.75 34 ALA B CA 1
ATOM 824 C C . ALA B 1 34 ? 6.098 -8.305 5.238 1 93.75 34 ALA B C 1
ATOM 826 O O . ALA B 1 34 ? 5.977 -7.801 6.359 1 93.75 34 ALA B O 1
ATOM 827 N N . MET B 1 35 ? 6.332 -7.594 4.223 1 93.69 35 MET B N 1
ATOM 828 C CA . MET B 1 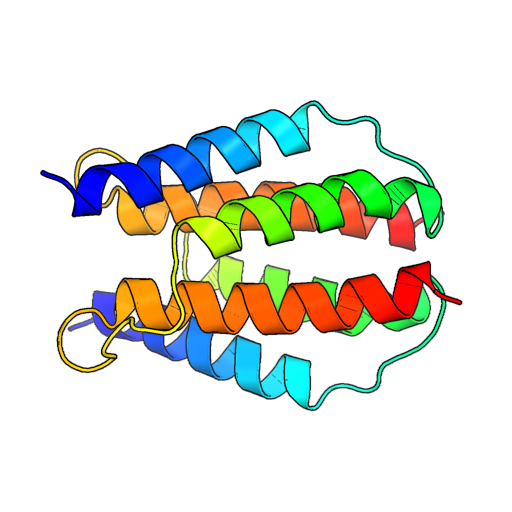35 ? 6.551 -6.152 4.309 1 93.69 35 MET B CA 1
ATOM 829 C C . MET B 1 35 ? 5.25 -5.418 4.609 1 93.69 35 MET B C 1
ATOM 831 O O . MET B 1 35 ? 5.238 -4.453 5.375 1 93.69 35 MET B O 1
ATOM 835 N N . ILE B 1 36 ? 4.184 -5.828 3.996 1 96.12 36 ILE B N 1
ATOM 836 C CA . ILE B 1 36 ? 2.875 -5.258 4.289 1 96.12 36 ILE B CA 1
ATOM 837 C C . ILE B 1 36 ? 2.541 -5.461 5.766 1 96.12 36 ILE B C 1
ATOM 839 O O . ILE B 1 36 ? 2.086 -4.535 6.438 1 96.12 36 ILE B O 1
ATOM 843 N N . GLU B 1 37 ? 2.814 -6.621 6.266 1 94.94 37 GLU B N 1
ATOM 844 C CA . GLU B 1 37 ? 2.539 -6.918 7.668 1 94.94 37 GLU B CA 1
ATOM 845 C C . GLU B 1 37 ? 3.396 -6.059 8.594 1 94.94 37 GLU B C 1
ATOM 847 O O . GLU B 1 37 ? 2.92 -5.578 9.625 1 94.94 37 GLU B O 1
ATOM 852 N N . SER B 1 38 ? 4.602 -5.852 8.219 1 91.88 38 SER B N 1
ATOM 853 C CA . SER B 1 38 ? 5.484 -4.973 8.977 1 91.88 38 SER B CA 1
ATOM 854 C C . SER B 1 38 ? 4.973 -3.537 8.977 1 91.88 38 SER B C 1
ATOM 856 O O . SER B 1 38 ? 4.992 -2.867 10.016 1 91.88 38 SER B O 1
ATOM 858 N N . ALA B 1 39 ? 4.539 -3.035 7.824 1 93 39 ALA B N 1
ATOM 859 C CA . ALA B 1 39 ? 4.012 -1.677 7.727 1 93 39 ALA B CA 1
ATOM 860 C C . ALA B 1 39 ? 2.76 -1.509 8.578 1 93 39 ALA B C 1
ATOM 862 O O . ALA B 1 39 ? 2.551 -0.456 9.188 1 93 39 ALA B O 1
ATOM 863 N N . LEU B 1 40 ? 1.968 -2.551 8.711 1 94.94 40 LEU B N 1
ATOM 864 C CA . LEU B 1 40 ? 0.725 -2.498 9.477 1 94.94 40 LEU B CA 1
ATOM 865 C C . LEU B 1 40 ? 1.006 -2.332 10.961 1 94.94 40 LEU B C 1
ATOM 867 O O . LEU B 1 40 ? 0.146 -1.864 11.711 1 94.94 40 LEU B O 1
ATOM 871 N N . GLU B 1 41 ? 2.178 -2.74 11.367 1 91.94 41 GLU B N 1
ATOM 872 C CA . GLU B 1 41 ? 2.551 -2.592 12.766 1 91.94 41 GLU B CA 1
ATOM 873 C C . GLU B 1 41 ? 2.668 -1.12 13.156 1 91.94 41 GLU B C 1
ATOM 875 O O . GLU B 1 41 ? 2.43 -0.754 14.305 1 91.94 41 GLU B O 1
ATOM 880 N N . VAL B 1 42 ? 2.947 -0.272 12.156 1 90.81 42 VAL B N 1
ATOM 881 C CA . VAL B 1 42 ? 3.166 1.132 12.492 1 90.81 42 VAL B CA 1
ATOM 882 C C . VAL B 1 42 ? 1.934 1.95 12.109 1 90.81 42 VAL B C 1
ATOM 884 O O . VAL B 1 42 ? 1.887 3.16 12.352 1 90.81 42 VAL B O 1
ATOM 887 N N . PHE B 1 43 ? 0.999 1.367 11.531 1 93.31 43 PHE B N 1
ATOM 888 C CA . PHE B 1 43 ? -0.326 1.937 11.312 1 93.31 43 PHE B CA 1
ATOM 889 C C . PHE B 1 43 ? -1.389 1.141 12.055 1 93.31 43 PHE B C 1
ATOM 891 O O . PHE B 1 43 ? -2.107 0.338 11.461 1 93.31 43 PHE B O 1
ATOM 898 N N . PRO B 1 44 ? -1.491 1.509 13.312 1 87.19 44 PRO B N 1
ATOM 899 C CA . PRO B 1 44 ? -2.291 0.638 14.172 1 87.19 44 PRO B CA 1
ATOM 900 C C . PRO B 1 44 ? -3.793 0.783 13.93 1 87.19 44 PRO B C 1
ATOM 902 O O . PRO B 1 44 ? -4.227 1.734 13.273 1 87.19 44 PRO B O 1
ATOM 905 N N . ALA B 1 45 ? -4.543 -0.152 14.594 1 89.31 45 ALA B N 1
ATOM 906 C CA . ALA B 1 45 ? -5.996 -0.193 14.445 1 89.31 45 ALA B CA 1
ATOM 907 C C . ALA B 1 45 ? -6.656 0.978 15.164 1 89.31 45 ALA B C 1
ATOM 909 O O . ALA B 1 45 ? -7.824 1.286 14.922 1 89.31 45 ALA B O 1
ATOM 910 N N . THR B 1 46 ? -5.953 1.635 15.922 1 88.06 46 THR B N 1
ATOM 911 C CA . THR B 1 46 ? -6.496 2.691 16.766 1 88.06 46 THR B CA 1
ATOM 912 C C . THR B 1 46 ? -6.434 4.039 16.047 1 88.06 46 THR B C 1
ATOM 914 O O . THR B 1 46 ? -6.812 5.066 16.625 1 88.06 46 THR B O 1
ATOM 917 N N . VAL B 1 47 ? -5.996 3.998 14.828 1 87.06 47 VAL B N 1
ATOM 918 C CA . VAL B 1 47 ? -5.926 5.254 14.094 1 87.06 47 VAL B CA 1
ATOM 919 C C . VAL B 1 47 ? -7.324 5.855 13.961 1 87.06 47 VAL B C 1
ATOM 921 O O . VAL B 1 47 ? -8.266 5.168 13.555 1 87.06 47 VAL B O 1
ATOM 924 N N . ASP B 1 48 ? -7.59 7.039 14.445 1 90.56 48 ASP B N 1
ATOM 925 C CA . ASP B 1 48 ? -8.844 7.777 14.312 1 90.56 48 ASP B CA 1
ATOM 926 C C . ASP B 1 48 ? -8.922 8.477 12.961 1 90.56 48 ASP B C 1
ATOM 928 O O . ASP B 1 48 ? -8.141 9.391 12.68 1 90.56 48 ASP B O 1
ATOM 932 N N . PRO B 1 49 ? -9.82 8.172 12.156 1 91.25 49 PRO B N 1
ATOM 933 C CA . PRO B 1 49 ? -9.891 8.742 10.812 1 91.25 49 PRO B CA 1
ATOM 934 C C . PRO B 1 49 ? -10.164 10.242 10.812 1 91.25 49 PRO B C 1
ATOM 936 O O . PRO B 1 49 ? -9.891 10.93 9.828 1 91.25 49 PRO B O 1
ATOM 939 N N . VAL B 1 50 ? -10.695 10.727 11.867 1 92.44 50 VAL B N 1
ATOM 940 C CA . VAL B 1 50 ? -10.969 12.156 11.961 1 92.44 50 VAL B CA 1
ATOM 941 C C . VAL B 1 50 ? -9.672 12.906 12.266 1 92.44 50 VAL B C 1
ATOM 943 O O . VAL B 1 50 ? -9.406 13.953 11.672 1 92.44 50 VAL B O 1
ATOM 946 N N . GLU B 1 51 ? -8.758 12.438 13.094 1 91.56 51 GLU B N 1
ATOM 947 C CA . GLU B 1 51 ? -7.527 13.094 13.523 1 91.56 51 GLU B CA 1
ATOM 948 C C . GLU B 1 51 ? -6.367 12.758 12.594 1 91.56 51 GLU B C 1
ATOM 950 O O . GLU B 1 51 ? -5.414 13.531 12.469 1 91.56 51 GLU B O 1
ATOM 955 N N . ASP B 1 52 ? -6.453 11.594 11.992 1 91.56 52 ASP B N 1
ATOM 956 C CA . ASP B 1 52 ? -5.371 11.086 11.148 1 91.56 52 ASP B CA 1
ATOM 957 C C . ASP B 1 52 ? -5.922 10.305 9.961 1 91.56 52 ASP B C 1
ATOM 959 O O . ASP B 1 52 ? -5.746 9.086 9.875 1 91.56 52 ASP B O 1
ATOM 963 N N . PHE B 1 53 ? -6.43 11.062 9.07 1 93.88 53 PHE B N 1
ATOM 964 C CA . PHE B 1 53 ? -7.082 10.453 7.918 1 93.88 53 PHE B CA 1
ATOM 965 C C . PHE B 1 53 ? -6.062 9.781 7.008 1 93.88 53 PHE B C 1
ATOM 967 O O . PHE B 1 53 ? -6.344 8.742 6.41 1 93.88 53 PHE B O 1
ATOM 974 N N . GLU B 1 54 ? -4.879 10.422 6.98 1 93.81 54 GLU B N 1
ATOM 975 C CA . GLU B 1 54 ? -3.822 9.859 6.141 1 93.81 54 GLU B CA 1
ATOM 976 C C . GLU B 1 54 ? -3.396 8.484 6.637 1 93.81 54 GLU B C 1
ATOM 978 O O . GLU B 1 54 ? -3.301 7.539 5.848 1 93.81 54 GLU B O 1
ATOM 983 N N . GLY B 1 55 ? -3.141 8.43 7.93 1 94.44 55 GLY B N 1
ATOM 984 C CA . GLY B 1 55 ? -2.791 7.141 8.5 1 94.44 55 GLY B CA 1
ATOM 985 C C . GLY B 1 55 ? -3.891 6.105 8.352 1 94.44 55 GLY B C 1
ATOM 986 O O . GLY B 1 55 ? -3.619 4.938 8.062 1 94.44 55 GLY B O 1
ATOM 987 N N . TYR B 1 56 ? -5.117 6.508 8.516 1 95 56 TYR B N 1
ATOM 988 C CA . TYR B 1 56 ? -6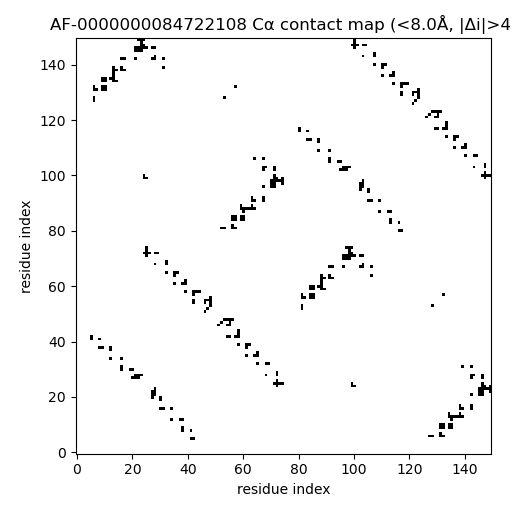.27 5.629 8.336 1 95 56 TYR B CA 1
ATOM 989 C C . TYR B 1 56 ? -6.336 5.094 6.914 1 95 56 TYR B C 1
ATOM 991 O O . TYR B 1 56 ? -6.559 3.898 6.703 1 95 56 TYR B O 1
ATOM 999 N N . ALA B 1 57 ? -6.156 5.934 5.969 1 95.62 57 ALA B N 1
ATOM 1000 C CA . ALA B 1 57 ? -6.23 5.559 4.562 1 95.62 57 ALA B CA 1
ATOM 1001 C C . ALA B 1 57 ? -5.148 4.543 4.207 1 95.62 57 ALA B C 1
ATOM 1003 O O . ALA B 1 57 ? -5.418 3.549 3.529 1 95.62 57 ALA B O 1
ATOM 1004 N N . VAL B 1 58 ? -3.979 4.781 4.699 1 95.75 58 VAL B N 1
ATOM 1005 C CA . VAL B 1 58 ? -2.867 3.879 4.418 1 95.75 58 VAL B CA 1
ATOM 1006 C C . VAL B 1 58 ? -3.131 2.518 5.059 1 95.75 58 VAL B C 1
ATOM 1008 O O . VAL B 1 58 ? -2.961 1.479 4.414 1 95.75 58 VAL B O 1
ATOM 1011 N N . ARG B 1 59 ? -3.602 2.488 6.246 1 96.12 59 ARG B N 1
ATOM 1012 C CA . ARG B 1 59 ? -3.885 1.225 6.918 1 96.12 59 ARG B CA 1
ATOM 1013 C C . ARG B 1 59 ? -4.945 0.429 6.164 1 96.12 59 ARG B C 1
ATOM 1015 O O . ARG B 1 59 ? -4.805 -0.781 5.973 1 96.12 59 ARG B O 1
ATOM 1022 N N . ARG B 1 60 ? -5.992 1.083 5.785 1 96.25 60 ARG B N 1
ATOM 1023 C CA . ARG B 1 60 ? -7.066 0.406 5.07 1 96.25 60 ARG B CA 1
ATOM 1024 C C . ARG B 1 60 ? -6.543 -0.256 3.799 1 96.25 60 ARG B C 1
ATOM 1026 O O . ARG B 1 60 ? -6.898 -1.396 3.494 1 96.25 60 ARG B O 1
ATOM 1033 N N . LEU B 1 61 ? -5.684 0.468 3.092 1 96.19 61 LEU B N 1
ATOM 1034 C CA . LEU B 1 61 ? -5.117 -0.082 1.864 1 96.19 61 LEU B CA 1
ATOM 1035 C C . LEU B 1 61 ? -4.234 -1.288 2.166 1 96.19 61 LEU B C 1
ATOM 1037 O O . LEU B 1 61 ? -4.336 -2.32 1.498 1 96.19 61 LEU B O 1
ATOM 1041 N N . LEU B 1 62 ? -3.424 -1.133 3.162 1 96.56 62 LEU B N 1
ATOM 1042 C CA . LEU B 1 62 ? -2.51 -2.209 3.525 1 96.56 62 LEU B CA 1
ATOM 1043 C C . LEU B 1 62 ? -3.279 -3.453 3.959 1 96.56 62 LEU B C 1
ATOM 1045 O O . LEU B 1 62 ? -2.891 -4.574 3.629 1 96.56 62 LEU B O 1
ATOM 1049 N N . LEU B 1 63 ? -4.363 -3.289 4.645 1 96.81 63 LEU B N 1
ATOM 1050 C CA . LEU B 1 63 ? -5.188 -4.414 5.062 1 96.81 63 LEU B CA 1
ATOM 1051 C C . LEU B 1 63 ? -5.789 -5.129 3.857 1 96.81 63 LEU B C 1
ATOM 1053 O O . LEU B 1 63 ? -5.789 -6.359 3.793 1 96.81 63 LEU B O 1
ATOM 1057 N N . ALA B 1 64 ? -6.27 -4.383 2.996 1 95.94 64 ALA B N 1
ATOM 1058 C CA . ALA B 1 64 ? -6.879 -4.957 1.799 1 95.94 64 ALA B CA 1
ATOM 1059 C C . ALA B 1 64 ? -5.848 -5.707 0.961 1 95.94 64 ALA B C 1
ATOM 1061 O O . ALA B 1 64 ? -6.113 -6.809 0.475 1 95.94 64 ALA B O 1
ATOM 1062 N N . LEU B 1 65 ? -4.676 -5.141 0.831 1 95.69 65 LEU B N 1
ATOM 1063 C CA . LEU B 1 65 ? -3.598 -5.781 0.085 1 95.69 65 LEU B CA 1
ATOM 1064 C C . LEU B 1 65 ? -3.135 -7.055 0.786 1 95.69 65 LEU B C 1
ATOM 1066 O O . LEU B 1 65 ? -2.875 -8.07 0.133 1 95.69 65 LEU B O 1
ATOM 1070 N N . ASN B 1 66 ? -3.02 -6.996 2.078 1 95.44 66 ASN B N 1
ATOM 1071 C CA . ASN B 1 66 ? -2.645 -8.164 2.865 1 95.44 66 ASN B CA 1
ATOM 1072 C C . ASN B 1 66 ? -3.605 -9.328 2.633 1 95.44 66 ASN B C 1
ATOM 1074 O O . ASN B 1 66 ? -3.172 -10.461 2.424 1 95.44 66 ASN B O 1
ATOM 1078 N N . ALA B 1 67 ? -4.844 -9.062 2.641 1 94.12 67 ALA B N 1
ATOM 1079 C CA . ALA B 1 67 ? -5.863 -10.086 2.441 1 94.12 67 ALA B CA 1
ATOM 1080 C C . ALA B 1 67 ? -5.773 -10.688 1.041 1 94.12 67 ALA B C 1
ATOM 1082 O O . ALA B 1 67 ? -5.828 -11.906 0.876 1 94.12 67 ALA B O 1
ATOM 1083 N N . ALA B 1 68 ? -5.629 -9.867 0.097 1 92.06 68 ALA B N 1
ATOM 1084 C CA . ALA B 1 68 ? -5.562 -10.32 -1.289 1 92.06 68 ALA B CA 1
ATOM 1085 C C . ALA B 1 68 ? -4.34 -11.203 -1.518 1 92.06 68 ALA B C 1
ATOM 1087 O O . ALA B 1 68 ? -4.441 -12.266 -2.131 1 92.06 68 ALA B O 1
ATOM 1088 N N . LEU B 1 69 ? -3.213 -10.797 -1.046 1 92.31 69 LEU B N 1
ATOM 1089 C CA . LEU B 1 69 ? -1.974 -11.539 -1.277 1 92.31 69 LEU B CA 1
ATOM 1090 C C . LEU B 1 69 ? -1.957 -12.836 -0.484 1 92.31 69 LEU B C 1
ATOM 1092 O O . LEU B 1 69 ? -1.476 -13.859 -0.974 1 92.31 69 LEU B O 1
ATOM 1096 N N . SER B 1 70 ? -2.459 -12.727 0.742 1 92.5 70 SER B N 1
ATOM 1097 C CA . SER B 1 70 ? -2.506 -13.922 1.578 1 92.5 70 SER B CA 1
ATOM 1098 C C . SER B 1 70 ? -3.316 -15.031 0.912 1 92.5 70 SER B C 1
ATOM 1100 O O . SER B 1 70 ? -2.934 -16.203 0.962 1 92.5 70 SER B O 1
ATOM 1102 N N . GLU B 1 71 ? -4.375 -14.625 0.321 1 89.25 71 GLU B N 1
ATOM 1103 C CA . GLU B 1 71 ? -5.219 -15.594 -0.369 1 89.25 71 GLU B CA 1
ATOM 1104 C C . GLU B 1 71 ? -4.5 -16.188 -1.579 1 89.25 71 GLU B C 1
ATOM 1106 O O . GLU B 1 71 ? -4.609 -17.391 -1.846 1 89.25 71 GLU B O 1
ATOM 1111 N N . SER B 1 72 ? -3.775 -15.383 -2.248 1 87.06 72 SER B N 1
ATOM 1112 C CA . SER B 1 72 ? -3.055 -15.836 -3.434 1 87.06 72 SER B CA 1
ATOM 1113 C C . SER B 1 72 ? -1.939 -16.812 -3.062 1 87.06 72 SER B C 1
ATOM 1115 O O . SER B 1 72 ? -1.663 -17.75 -3.805 1 87.06 72 SER B O 1
ATOM 1117 N N . VAL B 1 73 ? -1.27 -16.578 -1.969 1 85.5 73 VAL B N 1
ATOM 1118 C CA . VAL B 1 73 ? -0.149 -17.391 -1.515 1 85.5 73 VAL B CA 1
ATOM 1119 C C . VAL B 1 73 ? -0.667 -18.703 -0.945 1 85.5 73 VAL B C 1
ATOM 1121 O O . VAL B 1 73 ? -0.012 -19.75 -1.072 1 85.5 73 VAL B O 1
ATOM 1124 N N . ARG B 1 74 ? -1.738 -18.719 -0.234 1 79.94 74 ARG B N 1
ATOM 1125 C CA . ARG B 1 74 ? -2.289 -19.922 0.379 1 79.94 74 ARG B CA 1
ATOM 1126 C C . ARG B 1 74 ? -2.744 -20.922 -0.682 1 79.94 74 ARG B C 1
ATOM 1128 O O . ARG B 1 74 ? -2.826 -22.125 -0.419 1 79.94 74 ARG B O 1
ATOM 1135 N N . SER B 1 75 ? -2.988 -20.5 -1.897 1 64.31 75 SER B N 1
ATOM 1136 C CA . SER B 1 75 ? -3.471 -21.469 -2.873 1 64.31 75 SER B CA 1
ATOM 1137 C C . SER B 1 75 ? -2.314 -22.094 -3.639 1 64.31 75 SER B C 1
ATOM 1139 O O . SER B 1 75 ? -1.355 -21.406 -4.004 1 64.31 75 SER B O 1
#

Secondary structure (DSSP, 8-state):
--THHHHHHHHHHHHHHHHSPP-STGGGGHHHHHHHHHHHHHS-TT--TTT-HHHHHHHHHHHHHHHHHHHHHH-/--THHHHHHHHHHHHHHHHSPP-STGGGGHHHHHHHHHHHHHS-TT--TTT-HHHHHHHHHHHHHHHHHHHHHH-

Radius of gyration: 14.41 Å; Cα contacts (8 Å, |Δi|>4): 211; chains: 2; bounding box: 31×42×32 Å

Organism: Cystobacter fuscus (strain ATCC 25194 / DSM 2262 / NBRC 100088 / M29) (NCBI:txid1242864)

Solvent-accessible surface area (backbone atoms only — not comparable to full-atom values): 7835 Å² total; per-residue (Å²): 118,78,75,58,49,40,39,55,46,33,38,51,46,18,53,51,52,64,68,44,80,77,34,54,45,42,76,19,42,46,64,57,49,54,43,45,55,57,50,42,68,62,37,51,92,77,54,46,55,86,87,33,42,60,56,32,18,52,34,46,31,46,51,30,50,46,54,46,49,50,48,15,41,75,85,119,78,77,58,49,40,40,54,46,33,39,51,46,19,54,52,52,63,66,44,82,76,35,54,43,41,74,18,42,47,63,58,49,54,44,45,56,54,50,43,70,63,36,52,90,77,55,45,55,87,86,32,43,62,55,34,18,51,35,46,31,45,52,34,50,47,53,45,50,50,48,16,43,75,83

pLDDT: mean 89.14, std 11.05, range [38.88, 96.88]

Foldseek 3Di:
DLLVPLVVLLVVLVVVLVVDDADDFLVRCVSVLVSLVVSDVSLDPPDDCVVCVPSVVSNVVSVVVNVVSVVRNVD/DLLVPLVVLVVVLVVVLVVDDADDFLVRCVSVLVSLVVSDVSLDPPDDCVVCVPSVVSNVVSVVVNVVSVVRNVD

Nearest PDB structures (foldseek):
  2qqy-assembly1_A  TM=3.875E-01  e=7.094E+00  Bacillus anthracis str. Ames
  8xyv-assembly2_B  TM=2.936E-01  e=5.916E+00  synthetic construct
  5zkb-assembly1_A  TM=4.968E-01  e=4.024E+00  Homo sapiens
  2qqy-assembly1_A  TM=3.876E-01  e=6.547E+00  Bacillus anthracis str. Ames
  8xyv-assembly2_B  TM=2.903E-01  e=5.454E+00  synthetic construct